Protein AF-A0A6C0DP96-F1 (afdb_monomer)

Mean predicted aligned error: 7.32 Å

Sequence (81 aa):
MVSANIVKAVPVRFIKNSILPVCNTCVFFEPMVPKSMKAPRCNKFGEKNIITGKITYEVAEYCRQNQNLCGTVGNYYVQNT

Organism: NCBI:txid1070528

Structure (mmCIF, N/CA/C/O backbone):
data_AF-A0A6C0DP96-F1
#
_entry.id   AF-A0A6C0DP96-F1
#
loop_
_atom_site.group_PDB
_atom_site.id
_atom_site.type_symbol
_atom_site.label_atom_id
_atom_site.label_alt_id
_atom_site.label_comp_id
_atom_site.label_asym_id
_atom_site.label_entity_id
_atom_site.label_seq_id
_atom_site.pdbx_PDB_ins_code
_atom_site.Cartn_x
_atom_site.Cartn_y
_atom_site.Cartn_z
_atom_site.occupancy
_atom_site.B_iso_or_equiv
_atom_site.auth_seq_id
_atom_site.auth_comp_id
_atom_site.auth_asym_id
_atom_site.auth_atom_id
_atom_site.pdbx_PDB_model_num
ATOM 1 N N . MET A 1 1 ? 36.417 -4.611 -53.371 1.00 47.41 1 MET A N 1
ATOM 2 C CA . MET A 1 1 ? 36.398 -3.928 -52.059 1.00 47.41 1 MET A CA 1
ATOM 3 C C . MET A 1 1 ? 35.013 -4.151 -51.472 1.00 47.41 1 MET A C 1
ATOM 5 O O . MET A 1 1 ? 34.051 -3.709 -52.082 1.00 47.41 1 MET A O 1
ATOM 9 N N . VAL A 1 2 ? 34.886 -4.947 -50.408 1.00 53.28 2 VAL A N 1
ATOM 10 C CA . VAL A 1 2 ? 33.581 -5.305 -49.823 1.00 53.28 2 VAL A CA 1
ATOM 11 C C . VAL A 1 2 ? 33.285 -4.318 -48.699 1.00 53.28 2 VAL A C 1
ATOM 13 O O . VAL A 1 2 ? 33.986 -4.308 -47.690 1.00 53.28 2 VAL A O 1
ATOM 16 N N . SER A 1 3 ? 32.288 -3.455 -48.895 1.00 56.66 3 SER A N 1
ATOM 17 C CA . SER A 1 3 ? 31.832 -2.513 -47.873 1.00 56.66 3 SER A CA 1
ATOM 18 C C . SER A 1 3 ? 31.155 -3.274 -46.735 1.00 56.66 3 SER A C 1
ATOM 20 O O . SER A 1 3 ? 30.141 -3.940 -46.940 1.00 56.66 3 SER A O 1
ATOM 22 N N . ALA A 1 4 ? 31.718 -3.178 -45.532 1.00 63.09 4 ALA A N 1
ATOM 23 C CA . ALA A 1 4 ? 31.110 -3.718 -44.325 1.00 63.09 4 ALA A CA 1
ATOM 24 C C . ALA A 1 4 ? 29.862 -2.895 -43.964 1.00 63.09 4 ALA A C 1
ATOM 26 O O . ALA A 1 4 ? 29.955 -1.704 -43.663 1.00 63.09 4 ALA A O 1
ATOM 27 N N . ASN A 1 5 ? 28.690 -3.532 -43.984 1.00 66.31 5 ASN A N 1
ATOM 28 C CA . ASN A 1 5 ? 27.463 -2.954 -43.440 1.00 66.31 5 ASN A CA 1
ATOM 29 C C . ASN A 1 5 ? 27.560 -2.931 -41.909 1.00 66.31 5 ASN A C 1
ATOM 31 O O . ASN A 1 5 ? 27.412 -3.959 -41.249 1.00 66.31 5 ASN A O 1
ATOM 35 N N . ILE A 1 6 ? 27.816 -1.754 -41.339 1.00 69.31 6 ILE A N 1
ATOM 36 C CA . ILE A 1 6 ? 27.817 -1.546 -39.889 1.00 69.31 6 ILE A CA 1
ATOM 37 C C . ILE A 1 6 ? 26.361 -1.402 -39.434 1.00 69.31 6 ILE A C 1
ATOM 39 O O . ILE A 1 6 ? 25.776 -0.321 -39.507 1.00 69.31 6 ILE A O 1
ATOM 43 N N . VAL A 1 7 ? 25.766 -2.494 -38.952 1.00 72.62 7 VAL A N 1
ATOM 44 C CA . VAL A 1 7 ? 24.473 -2.442 -38.260 1.00 72.62 7 VAL A CA 1
ATOM 45 C C . VAL A 1 7 ? 24.714 -1.843 -36.874 1.00 72.62 7 VAL A C 1
ATOM 47 O O . VAL A 1 7 ? 25.272 -2.490 -35.990 1.00 72.62 7 VAL A O 1
ATOM 50 N N . LYS A 1 8 ? 24.331 -0.578 -36.679 1.00 72.62 8 LYS A N 1
ATOM 51 C CA . LYS A 1 8 ? 24.361 0.057 -35.355 1.00 72.62 8 LYS A CA 1
ATOM 52 C C . LYS A 1 8 ? 23.314 -0.610 -34.461 1.00 72.62 8 LYS A C 1
ATOM 54 O O . LYS A 1 8 ? 22.125 -0.559 -34.764 1.00 72.62 8 LYS A O 1
ATOM 59 N N . ALA A 1 9 ? 23.751 -1.209 -33.356 1.00 78.00 9 ALA A N 1
ATOM 60 C CA . ALA A 1 9 ? 22.849 -1.740 -32.343 1.00 78.00 9 ALA A CA 1
ATOM 61 C C . ALA A 1 9 ? 22.031 -0.594 -31.723 1.00 78.00 9 ALA A C 1
ATOM 63 O O . ALA A 1 9 ? 22.592 0.364 -31.188 1.00 78.00 9 ALA A O 1
ATOM 64 N N . VAL A 1 10 ? 20.703 -0.680 -31.811 1.00 79.06 10 VAL A N 1
ATOM 65 C CA . VAL A 1 10 ? 19.804 0.249 -31.120 1.00 79.06 10 VAL A CA 1
ATOM 66 C C . VAL A 1 10 ? 19.751 -0.161 -29.647 1.00 79.06 10 VAL A C 1
ATOM 68 O O . VAL A 1 10 ? 19.465 -1.326 -29.364 1.00 79.06 10 VAL A O 1
ATOM 71 N N . PRO A 1 11 ? 20.014 0.750 -28.694 1.00 80.12 11 PRO A N 1
ATOM 72 C CA . PRO A 1 11 ? 19.913 0.415 -27.283 1.00 80.12 11 PRO A CA 1
ATOM 73 C C . PRO A 1 11 ? 18.460 0.072 -26.938 1.00 80.12 11 PRO A C 1
ATOM 75 O O . PRO A 1 11 ? 17.552 0.889 -27.117 1.00 80.12 11 PRO A O 1
ATOM 78 N N . VAL A 1 12 ? 18.243 -1.146 -26.438 1.00 83.81 12 VAL A N 1
ATOM 79 C CA . VAL A 1 12 ? 16.933 -1.603 -25.964 1.00 83.81 12 VAL A CA 1
ATOM 80 C C . VAL A 1 12 ? 16.546 -0.772 -24.743 1.00 83.81 12 VAL A C 1
ATOM 82 O O . VAL A 1 12 ? 17.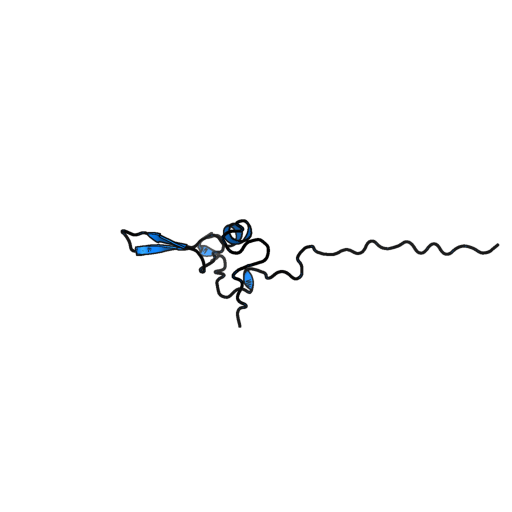249 -0.765 -23.732 1.00 83.81 12 VAL A O 1
ATOM 85 N N . ARG A 1 13 ? 15.419 -0.060 -24.831 1.00 87.50 13 ARG A N 1
ATOM 86 C CA . ARG A 1 13 ? 14.828 0.645 -23.688 1.00 87.50 13 ARG A CA 1
ATOM 87 C C . ARG A 1 13 ? 13.917 -0.321 -22.944 1.00 87.50 13 ARG A C 1
ATOM 89 O O . ARG A 1 13 ? 13.004 -0.877 -23.546 1.00 87.50 13 ARG A O 1
ATOM 96 N N . PHE A 1 14 ? 14.131 -0.487 -21.645 1.00 89.19 14 PHE A N 1
ATOM 97 C CA . PHE A 1 14 ? 13.223 -1.236 -20.781 1.00 89.19 14 PHE A CA 1
ATOM 98 C C . PHE A 1 14 ? 12.864 -0.409 -19.549 1.00 89.19 14 PHE A C 1
ATOM 100 O O . PHE A 1 14 ? 13.672 0.368 -19.039 1.00 89.19 14 PHE A O 1
ATOM 107 N N . ILE A 1 15 ? 11.631 -0.572 -19.077 1.00 91.81 15 ILE A N 1
ATOM 108 C CA . ILE A 1 15 ? 11.157 0.054 -17.845 1.00 91.81 15 ILE A CA 1
ATOM 109 C C . ILE A 1 15 ? 11.449 -0.919 -16.709 1.00 91.81 15 ILE A C 1
ATOM 111 O O . ILE A 1 15 ? 10.929 -2.036 -16.686 1.00 91.81 15 ILE A O 1
ATOM 115 N N . LYS A 1 16 ? 12.289 -0.507 -15.757 1.00 90.19 16 LYS A N 1
ATOM 116 C CA . LYS A 1 16 ? 12.519 -1.292 -14.541 1.00 90.19 16 LYS A CA 1
ATOM 117 C C . LYS A 1 16 ? 11.185 -1.489 -13.813 1.00 90.19 16 LYS A C 1
ATOM 119 O O . LYS A 1 16 ? 10.420 -0.539 -13.679 1.00 90.19 16 LYS A O 1
ATOM 124 N N . ASN A 1 17 ? 10.946 -2.701 -13.309 1.00 92.06 17 ASN A N 1
ATOM 125 C CA . ASN A 1 17 ? 9.754 -3.072 -12.538 1.00 92.06 17 ASN A CA 1
ATOM 126 C C . ASN A 1 17 ? 8.423 -3.038 -13.313 1.00 92.06 17 ASN A C 1
ATOM 128 O O . ASN A 1 17 ? 7.373 -3.039 -12.681 1.00 92.06 17 ASN A O 1
ATOM 132 N N . SER A 1 18 ? 8.436 -3.055 -14.651 1.00 92.81 18 SER A N 1
ATOM 133 C CA . SER A 1 18 ? 7.204 -3.062 -15.462 1.00 92.81 18 SER A CA 1
ATOM 134 C C . SER A 1 18 ? 6.259 -4.235 -15.170 1.00 92.81 18 SER A C 1
ATOM 136 O O . SER A 1 18 ? 5.070 -4.142 -15.454 1.00 92.81 18 SER A O 1
ATOM 138 N N . ILE A 1 19 ? 6.786 -5.323 -14.604 1.00 93.06 19 ILE A N 1
ATOM 139 C CA . ILE A 1 19 ? 6.029 -6.521 -14.222 1.00 93.06 19 ILE A CA 1
ATOM 140 C C . ILE A 1 19 ? 5.511 -6.488 -12.776 1.00 93.06 19 ILE A C 1
ATOM 142 O O . ILE A 1 19 ? 4.790 -7.396 -12.373 1.00 93.06 19 ILE A O 1
ATOM 146 N N . LEU A 1 20 ? 5.918 -5.502 -11.967 1.00 94.94 20 LEU A N 1
ATOM 147 C CA . LEU A 1 20 ? 5.490 -5.419 -10.571 1.00 94.94 20 LEU A CA 1
ATOM 148 C C . LEU A 1 20 ? 4.072 -4.841 -10.472 1.00 94.94 20 LEU A C 1
ATOM 150 O O . LEU A 1 20 ? 3.693 -3.988 -11.277 1.00 94.94 20 LEU A O 1
ATOM 154 N N . PRO A 1 21 ? 3.291 -5.258 -9.462 1.00 95.25 21 PRO A N 1
ATOM 155 C CA . PRO A 1 21 ? 1.926 -4.785 -9.299 1.00 95.25 21 PRO A CA 1
ATOM 156 C C . PRO A 1 21 ? 1.874 -3.282 -9.025 1.00 95.25 21 PRO A C 1
ATOM 158 O O . PRO A 1 21 ? 2.716 -2.751 -8.293 1.00 95.25 21 PRO A O 1
ATOM 161 N N . VAL A 1 22 ? 0.826 -2.615 -9.508 1.00 94.88 22 VAL A N 1
ATOM 162 C CA . VAL A 1 22 ? 0.566 -1.185 -9.282 1.00 94.88 22 VAL A CA 1
ATOM 163 C C . VAL A 1 22 ? -0.509 -1.022 -8.205 1.00 94.88 22 VAL A C 1
ATOM 165 O O . VAL A 1 22 ? -1.416 -1.838 -8.083 1.00 94.88 22 VAL A O 1
ATOM 168 N N . CYS A 1 23 ? -0.415 0.014 -7.365 1.00 95.81 23 CYS A N 1
ATOM 169 C CA . CYS A 1 23 ? -1.406 0.219 -6.303 1.00 95.81 23 CYS A CA 1
ATOM 170 C C . CYS A 1 23 ? -2.821 0.450 -6.851 1.00 95.81 23 CYS A C 1
ATOM 172 O O . CYS A 1 23 ? -3.760 -0.076 -6.277 1.00 95.81 23 CYS A O 1
ATOM 174 N N . ASN A 1 24 ? -2.987 1.167 -7.965 1.00 94.25 24 ASN A N 1
ATOM 175 C CA . ASN A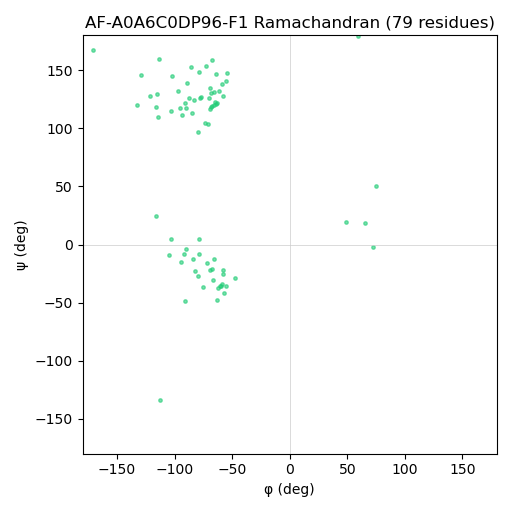 1 24 ? -4.311 1.504 -8.505 1.00 94.25 24 ASN A CA 1
ATOM 176 C C . ASN A 1 24 ? -5.138 0.301 -8.996 1.00 94.25 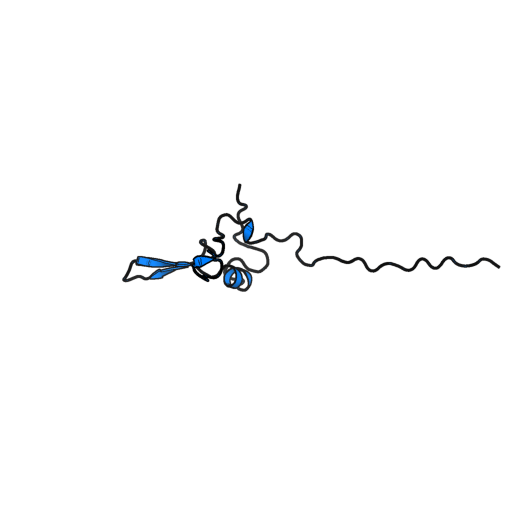24 ASN A C 1
ATOM 178 O O . ASN A 1 24 ? -6.333 0.455 -9.221 1.00 94.25 24 ASN A O 1
ATOM 182 N N . THR A 1 25 ? -4.526 -0.876 -9.135 1.00 96.00 25 THR A N 1
ATOM 183 C CA . THR A 1 25 ? -5.201 -2.141 -9.456 1.00 96.00 25 THR A CA 1
ATOM 184 C C . THR A 1 25 ? -5.369 -3.052 -8.238 1.00 96.00 25 THR A C 1
ATOM 186 O O . THR A 1 25 ? -5.832 -4.180 -8.376 1.00 96.00 25 THR A O 1
ATOM 189 N N . CYS A 1 26 ? -4.991 -2.594 -7.042 1.00 97.69 26 CYS A N 1
ATOM 190 C CA . CYS A 1 26 ? -5.098 -3.348 -5.797 1.00 97.69 26 CYS A CA 1
ATOM 191 C C . CYS A 1 26 ? -6.456 -3.112 -5.118 1.00 97.69 26 CYS A C 1
ATOM 193 O O . CYS A 1 26 ? -6.880 -1.966 -4.993 1.00 97.69 26 CYS A O 1
ATOM 195 N N . VAL A 1 27 ? -7.084 -4.159 -4.570 1.00 97.56 27 VAL A N 1
ATOM 196 C CA . VAL A 1 27 ? -8.354 -4.062 -3.807 1.00 97.56 27 VAL A CA 1
ATOM 197 C C . VAL A 1 27 ? -8.273 -3.138 -2.589 1.00 97.56 27 VAL A C 1
ATOM 199 O O . VAL A 1 27 ? -9.282 -2.612 -2.136 1.00 97.56 27 VAL A O 1
ATOM 202 N N . PHE A 1 28 ? -7.075 -2.952 -2.028 1.00 97.06 28 PHE A N 1
ATOM 203 C CA . PHE A 1 28 ? -6.867 -2.136 -0.829 1.00 97.06 28 PHE A CA 1
ATOM 204 C C . PHE A 1 28 ? -6.575 -0.668 -1.142 1.00 97.06 28 PHE A C 1
ATOM 206 O O . PHE A 1 28 ? -6.373 0.118 -0.218 1.00 97.06 28 PHE A O 1
ATOM 213 N N . PHE A 1 29 ? -6.468 -0.295 -2.415 1.00 96.81 29 PHE A N 1
ATOM 214 C CA . PHE A 1 29 ? -6.111 1.063 -2.788 1.00 96.81 29 PHE A CA 1
ATOM 215 C C . PHE A 1 29 ? -7.327 1.976 -2.779 1.00 96.81 29 PHE A C 1
ATOM 217 O O . PHE A 1 29 ? -8.306 1.747 -3.484 1.00 96.81 29 PHE A O 1
ATOM 224 N N . GLU A 1 30 ? -7.221 3.056 -2.015 1.00 94.62 30 GLU A N 1
ATOM 225 C CA . GLU A 1 30 ? -8.194 4.134 -2.026 1.00 94.62 30 GLU A CA 1
ATOM 226 C C . GLU A 1 30 ? -7.610 5.316 -2.816 1.00 94.62 30 GLU A C 1
ATOM 228 O O . GLU A 1 30 ? -6.594 5.895 -2.403 1.00 94.62 30 GLU A O 1
ATOM 233 N N . PRO A 1 31 ? -8.203 5.677 -3.971 1.00 92.00 31 PRO A N 1
ATOM 234 C CA . PRO A 1 31 ? -7.700 6.767 -4.792 1.00 92.00 31 PRO A CA 1
ATOM 235 C C . PRO A 1 31 ? -7.867 8.118 -4.090 1.00 92.00 31 PRO A C 1
ATOM 237 O O . PRO A 1 31 ? -8.715 8.301 -3.217 1.00 92.00 31 PRO A O 1
ATOM 240 N N . MET A 1 32 ? -7.080 9.106 -4.519 1.00 87.94 32 MET A N 1
ATOM 241 C CA . MET A 1 32 ? -7.272 10.487 -4.078 1.00 87.94 32 MET A CA 1
ATOM 242 C C . MET A 1 32 ? -8.684 10.960 -4.435 1.00 87.94 32 MET A C 1
ATOM 244 O O . MET A 1 32 ? -9.080 10.931 -5.599 1.00 87.94 32 MET A O 1
ATOM 248 N N . VAL A 1 33 ? -9.411 11.481 -3.445 1.00 82.06 33 VAL A N 1
ATOM 249 C CA . VAL A 1 33 ? -10.689 12.160 -3.677 1.00 82.06 33 VAL A CA 1
ATOM 250 C C . VAL A 1 33 ? -10.392 13.623 -4.041 1.00 82.06 33 VAL A C 1
ATOM 252 O O . VAL A 1 33 ? -9.932 14.363 -3.161 1.00 82.06 33 VAL A O 1
ATOM 255 N N . PRO A 1 34 ? -10.672 14.081 -5.282 1.00 76.00 34 PRO A N 1
ATOM 256 C CA . PRO A 1 34 ? -10.205 15.376 -5.798 1.00 76.00 34 PRO A CA 1
ATOM 257 C C . PRO A 1 34 ? -10.595 16.578 -4.933 1.00 76.00 34 PRO A C 1
ATOM 259 O O . PRO A 1 34 ? -9.813 17.503 -4.752 1.00 76.00 34 PRO A O 1
ATOM 262 N N . LYS A 1 35 ? -11.790 16.541 -4.334 1.00 76.69 35 LYS A N 1
ATOM 263 C CA . LYS A 1 35 ? -12.312 17.623 -3.484 1.00 76.69 35 LYS A CA 1
ATOM 264 C C . LYS A 1 35 ? -11.626 17.738 -2.121 1.00 76.69 35 LYS A C 1
ATOM 2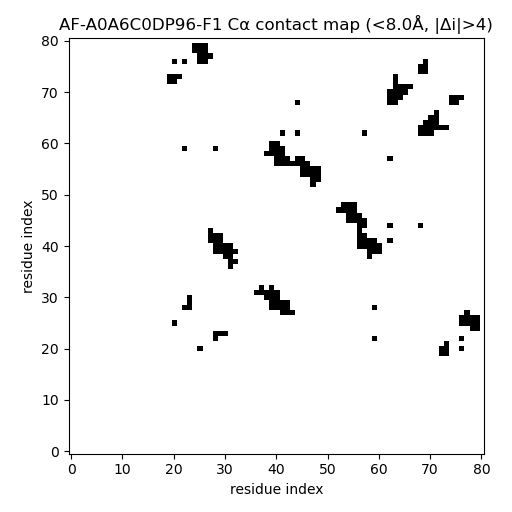66 O O . LYS A 1 35 ? -11.800 18.738 -1.441 1.00 76.69 35 LYS A O 1
ATOM 271 N N . SER A 1 36 ? -10.898 16.707 -1.696 1.00 77.69 36 SER A N 1
ATOM 272 C CA . SER A 1 36 ? -10.367 16.610 -0.332 1.00 77.69 36 SER A CA 1
ATOM 273 C C . SER A 1 36 ? -8.867 16.878 -0.222 1.00 77.69 36 SER A C 1
ATOM 275 O O . SER A 1 36 ? -8.361 16.933 0.895 1.00 77.69 36 SER A O 1
ATOM 277 N N . MET A 1 37 ? -8.154 16.978 -1.355 1.00 78.81 37 MET A N 1
ATOM 278 C CA . MET A 1 37 ? -6.681 17.010 -1.419 1.00 78.81 37 MET A CA 1
ATOM 279 C C . MET A 1 37 ? -5.986 15.899 -0.605 1.00 78.81 37 MET A C 1
ATOM 281 O O . MET A 1 37 ? -4.809 16.000 -0.268 1.00 78.81 37 MET A O 1
ATOM 285 N N . LYS A 1 38 ? -6.697 14.816 -0.269 1.00 84.56 38 LYS A N 1
ATOM 286 C CA . LYS A 1 38 ? -6.128 13.701 0.486 1.00 84.56 38 LYS A CA 1
ATOM 287 C C . LYS A 1 38 ? -5.297 12.831 -0.443 1.00 84.56 38 LYS A C 1
ATOM 289 O O . LYS A 1 38 ? -5.811 12.335 -1.442 1.00 84.56 38 LYS A O 1
ATOM 294 N N . ALA A 1 39 ? -4.040 12.601 -0.072 1.00 91.06 39 ALA A N 1
ATOM 295 C CA . ALA A 1 39 ? -3.187 11.635 -0.753 1.00 91.06 39 ALA A CA 1
ATOM 296 C C . ALA A 1 39 ? -3.860 10.245 -0.810 1.00 91.06 39 ALA A C 1
ATOM 298 O O . ALA A 1 39 ? -4.570 9.890 0.141 1.00 91.06 39 ALA A O 1
ATOM 299 N N . PRO A 1 40 ? -3.625 9.454 -1.875 1.00 94.31 40 PRO A N 1
ATOM 300 C CA . PRO A 1 40 ? -4.135 8.090 -1.973 1.00 94.31 40 PRO A CA 1
ATOM 301 C C . PRO A 1 40 ? -3.717 7.232 -0.774 1.00 94.31 40 PRO A C 1
ATOM 303 O O . PRO A 1 40 ? -2.580 7.318 -0.295 1.00 94.31 40 PRO A O 1
ATOM 306 N N . ARG A 1 41 ? -4.627 6.388 -0.294 1.00 95.81 41 ARG A N 1
ATOM 307 C CA . ARG A 1 41 ? -4.437 5.568 0.911 1.00 95.81 41 ARG A CA 1
ATOM 308 C C . ARG A 1 41 ? -4.388 4.082 0.571 1.00 95.81 41 ARG A C 1
ATOM 310 O O . ARG A 1 41 ? -4.815 3.648 -0.498 1.00 95.81 41 ARG A O 1
ATOM 317 N N . CYS A 1 42 ? -3.821 3.307 1.487 1.00 96.94 42 CYS A N 1
ATOM 318 C CA . CYS A 1 42 ? -3.858 1.854 1.465 1.00 96.94 42 CYS A CA 1
ATOM 319 C C . CYS A 1 42 ? -4.656 1.361 2.673 1.00 96.94 42 CYS A C 1
ATOM 321 O O . CYS A 1 42 ? -4.174 1.407 3.801 1.00 96.94 42 CYS A O 1
ATOM 323 N N . ASN A 1 43 ? -5.848 0.821 2.436 1.00 96.06 43 ASN A N 1
ATOM 324 C CA . ASN A 1 43 ? -6.766 0.391 3.493 1.00 96.06 43 ASN A CA 1
ATOM 325 C C . ASN A 1 43 ? -6.392 -0.971 4.107 1.00 96.06 43 ASN A C 1
ATOM 327 O O . ASN A 1 43 ? -7.107 -1.495 4.957 1.00 96.06 43 ASN A O 1
ATOM 331 N N . LYS A 1 44 ? -5.251 -1.548 3.701 1.00 96.94 44 LYS A N 1
ATOM 332 C CA . LYS A 1 44 ? -4.649 -2.735 4.328 1.00 96.94 44 LYS A CA 1
ATOM 333 C C . LYS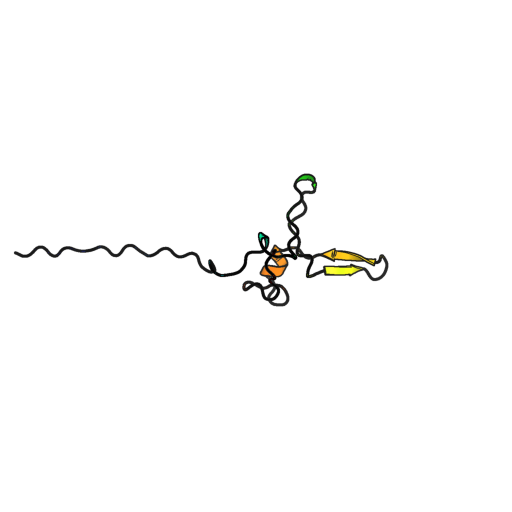 A 1 44 ? -3.974 -2.396 5.659 1.00 96.94 44 LYS A C 1
ATOM 335 O O . LYS A 1 44 ? -3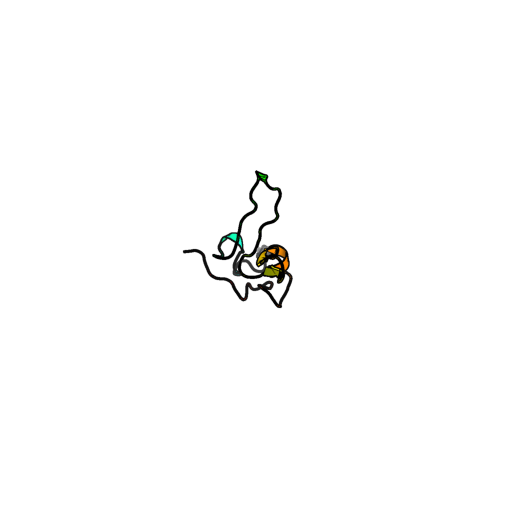.992 -3.223 6.568 1.00 96.94 44 LYS A O 1
ATOM 340 N N . PHE A 1 45 ? -3.347 -1.222 5.744 1.00 96.88 45 PHE A N 1
ATOM 341 C CA . PHE A 1 45 ? -2.508 -0.822 6.871 1.00 96.88 45 PHE A CA 1
ATOM 342 C C . PHE A 1 45 ? -3.058 0.443 7.493 1.00 96.88 45 PHE A C 1
ATOM 344 O O . PHE A 1 45 ? -3.295 1.436 6.807 1.00 96.88 45 PHE A O 1
ATOM 351 N N . GLY A 1 46 ? -3.253 0.409 8.799 1.00 95.19 46 GLY A N 1
ATOM 352 C CA . GLY A 1 46 ? -3.710 1.559 9.543 1.00 95.19 46 GLY A CA 1
ATOM 353 C C . GLY A 1 46 ? -3.638 1.312 11.032 1.00 95.19 46 GLY A C 1
ATOM 354 O O . GLY A 1 46 ? -3.473 0.182 11.491 1.00 95.19 46 GLY A O 1
ATOM 355 N N . GLU A 1 47 ? -3.795 2.394 11.772 1.00 97.19 47 GLU A N 1
ATOM 356 C CA . GLU A 1 47 ? -3.771 2.388 13.221 1.00 97.19 47 GLU A CA 1
ATOM 357 C C . GLU A 1 47 ? -5.139 2.803 13.755 1.00 97.19 47 GLU A C 1
ATOM 359 O O . GLU A 1 47 ? -5.723 3.810 13.335 1.00 97.19 47 GLU A O 1
ATOM 364 N N . LYS A 1 48 ? -5.671 2.002 14.681 1.00 97.56 48 LYS A N 1
ATOM 365 C CA . LYS A 1 48 ? -6.889 2.333 15.415 1.00 97.56 48 LYS A CA 1
ATOM 366 C C . LYS A 1 48 ? -6.506 3.079 16.684 1.00 97.56 48 LYS A C 1
ATOM 368 O O . LYS A 1 48 ? -5.827 2.539 17.549 1.00 97.56 48 LYS A O 1
ATOM 373 N N . ASN A 1 49 ? -7.023 4.288 16.838 1.00 97.75 49 ASN A N 1
ATOM 374 C CA . ASN A 1 49 ? -6.914 5.023 18.084 1.00 97.75 49 ASN A CA 1
ATOM 375 C C . ASN A 1 49 ? -7.696 4.295 19.194 1.00 97.75 49 ASN A C 1
ATOM 377 O O . ASN A 1 49 ? -8.903 4.076 19.066 1.00 97.75 49 ASN A O 1
ATOM 381 N N . ILE A 1 50 ? -7.018 3.945 20.289 1.00 97.31 50 ILE A N 1
ATOM 382 C CA . ILE A 1 50 ? -7.586 3.113 21.365 1.00 97.31 50 ILE A CA 1
ATOM 383 C C . ILE A 1 50 ? -8.682 3.808 22.188 1.00 97.31 50 ILE A C 1
ATOM 385 O O . ILE A 1 50 ? -9.502 3.126 22.791 1.00 97.31 50 ILE A O 1
ATOM 389 N N . ILE A 1 51 ? -8.720 5.146 22.196 1.00 98.00 51 ILE A N 1
ATOM 390 C CA . ILE A 1 51 ? -9.689 5.935 22.975 1.00 98.00 51 ILE A CA 1
ATOM 391 C C . ILE A 1 51 ? -10.943 6.214 22.141 1.00 98.00 51 ILE A C 1
ATOM 393 O O . ILE A 1 51 ? -12.065 6.015 22.591 1.00 98.00 51 ILE A O 1
ATOM 397 N N . THR A 1 52 ? -10.755 6.682 20.906 1.00 98.12 52 THR A N 1
ATOM 398 C CA . THR A 1 52 ? -11.843 7.157 20.030 1.00 98.12 52 THR A CA 1
ATOM 399 C C . THR A 1 52 ? -12.371 6.087 19.080 1.00 98.12 52 THR A C 1
ATOM 401 O O . THR A 1 52 ? -13.402 6.274 18.443 1.00 98.12 52 THR A O 1
ATOM 404 N N . GLY A 1 53 ? -11.634 4.988 18.907 1.00 97.19 53 GLY A N 1
ATOM 405 C CA . GLY A 1 53 ? -11.940 3.944 17.936 1.00 97.19 53 GLY A CA 1
ATOM 406 C C . GLY A 1 53 ? -11.690 4.327 16.473 1.00 97.19 53 GLY A C 1
ATOM 407 O O . GLY A 1 53 ? -11.868 3.477 15.600 1.00 97.19 53 GLY A O 1
ATOM 408 N N . LYS A 1 54 ? -11.258 5.563 16.188 1.00 97.88 54 LYS A N 1
ATOM 409 C CA . LYS A 1 54 ? -10.988 6.045 14.828 1.00 97.88 54 LYS A CA 1
ATOM 410 C C . LYS A 1 54 ? -9.807 5.301 14.205 1.00 97.88 54 LYS A C 1
ATOM 412 O O . LYS A 1 54 ? -8.740 5.236 14.808 1.00 97.88 54 LYS A O 1
ATOM 417 N N . ILE A 1 55 ? -9.983 4.811 12.978 1.00 96.00 55 ILE A N 1
ATOM 418 C CA . ILE A 1 55 ? -8.919 4.181 12.185 1.00 96.00 55 ILE A CA 1
ATOM 419 C C . ILE A 1 55 ? -8.325 5.214 11.228 1.00 96.00 55 ILE A C 1
ATOM 421 O O . ILE A 1 55 ? -9.061 5.920 10.535 1.00 96.00 55 ILE A O 1
ATOM 425 N N . THR A 1 56 ? -6.998 5.300 11.193 1.00 95.12 56 THR A N 1
ATOM 426 C CA . THR A 1 56 ? -6.259 6.099 10.211 1.00 95.12 56 THR A CA 1
ATOM 427 C C . THR A 1 56 ? -5.423 5.166 9.353 1.00 95.12 56 THR A C 1
ATOM 429 O O . THR A 1 56 ? -4.560 4.467 9.871 1.00 95.12 56 THR A O 1
ATOM 432 N N . TYR A 1 57 ? -5.697 5.144 8.051 1.00 96.38 57 TYR A N 1
ATOM 433 C CA . TYR A 1 57 ? -4.966 4.313 7.098 1.00 96.38 57 TYR A CA 1
ATOM 434 C C . TYR A 1 57 ? -3.698 4.991 6.595 1.00 96.38 57 TYR A C 1
ATOM 436 O O . TYR A 1 57 ? -3.623 6.220 6.503 1.00 96.38 57 TYR A O 1
ATOM 444 N N . GLU A 1 58 ? -2.721 4.182 6.213 1.00 96.88 58 GLU A N 1
ATOM 445 C CA . GLU A 1 58 ? -1.439 4.639 5.700 1.00 96.88 58 GLU A CA 1
ATOM 446 C C . GLU A 1 58 ? -1.540 5.207 4.283 1.00 96.88 58 GLU A C 1
ATOM 448 O O . GLU A 1 58 ? -2.418 4.856 3.487 1.00 96.88 58 GLU A O 1
ATOM 453 N N . VAL A 1 59 ? -0.613 6.103 3.945 1.00 96.38 59 VAL A N 1
ATOM 454 C CA . VAL A 1 59 ? -0.476 6.606 2.572 1.00 96.38 59 VAL A CA 1
ATOM 455 C C . VAL A 1 59 ? 0.044 5.477 1.681 1.00 96.38 59 VAL A C 1
ATOM 457 O O . VAL A 1 59 ? 0.987 4.768 2.038 1.00 96.38 59 VAL A O 1
ATOM 460 N N . ALA A 1 60 ? -0.562 5.300 0.504 1.00 96.69 60 ALA A N 1
ATOM 461 C CA . ALA A 1 60 ? -0.223 4.192 -0.392 1.00 96.69 60 ALA A CA 1
ATOM 462 C C . ALA A 1 60 ? 1.247 4.229 -0.848 1.00 96.69 60 ALA A C 1
ATOM 464 O O . ALA A 1 60 ? 1.888 3.185 -0.971 1.00 96.69 60 ALA A O 1
ATOM 465 N N . GLU A 1 61 ? 1.789 5.429 -1.062 1.00 96.06 61 GLU A N 1
ATOM 466 C CA . GLU A 1 61 ? 3.201 5.636 -1.386 1.00 96.06 61 GLU A CA 1
ATOM 467 C C . GLU A 1 61 ? 4.121 5.182 -0.245 1.00 96.06 61 GLU A C 1
ATOM 469 O O . GLU A 1 61 ? 5.043 4.398 -0.477 1.00 96.06 61 GLU A O 1
ATOM 474 N N . TYR A 1 62 ? 3.822 5.588 0.992 1.00 96.81 62 TYR A N 1
ATOM 475 C CA . TYR A 1 62 ? 4.581 5.169 2.172 1.00 96.81 62 TYR A CA 1
ATOM 476 C C . TYR A 1 62 ? 4.603 3.640 2.311 1.00 96.81 62 TYR A C 1
ATOM 478 O O . TYR A 1 62 ? 5.659 3.041 2.522 1.00 96.81 62 TYR A O 1
ATOM 486 N N . CYS A 1 63 ? 3.465 2.983 2.067 1.00 97.50 63 CYS A N 1
ATOM 487 C CA . CYS A 1 63 ? 3.379 1.523 2.080 1.00 97.50 63 CYS A CA 1
ATOM 488 C C . CYS A 1 63 ? 4.326 0.857 1.069 1.00 97.50 63 CYS A C 1
ATOM 490 O O . CYS A 1 63 ? 4.825 -0.231 1.340 1.00 97.50 63 CYS A O 1
ATOM 492 N N . ARG A 1 64 ? 4.574 1.476 -0.095 1.00 96.31 64 ARG A N 1
ATOM 493 C CA . ARG A 1 64 ? 5.493 0.957 -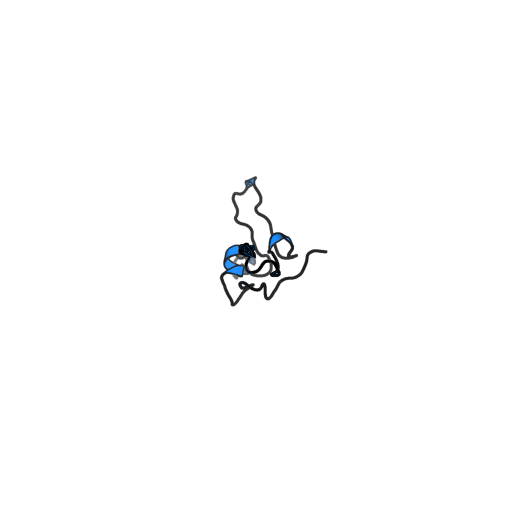1.126 1.00 96.31 64 ARG A CA 1
ATOM 494 C C . ARG A 1 64 ? 6.963 1.227 -0.825 1.00 96.31 64 ARG A C 1
ATOM 496 O O . ARG A 1 64 ? 7.816 0.464 -1.271 1.00 96.31 64 ARG A O 1
ATOM 503 N N . GLN A 1 65 ? 7.258 2.284 -0.078 1.00 96.31 65 GLN A N 1
ATOM 504 C CA . GLN A 1 65 ? 8.621 2.622 0.337 1.00 96.31 65 GLN A CA 1
ATOM 505 C C . GLN A 1 65 ? 9.066 1.825 1.575 1.00 96.31 65 GLN A C 1
ATOM 507 O O . GLN A 1 65 ? 10.260 1.613 1.773 1.00 96.31 65 GLN A O 1
ATOM 512 N N . ASN A 1 66 ? 8.120 1.332 2.380 1.00 97.38 66 ASN A N 1
ATOM 513 C CA . ASN A 1 66 ? 8.393 0.551 3.582 1.00 97.38 66 ASN A CA 1
ATOM 514 C C . ASN A 1 66 ? 8.341 -0.965 3.310 1.00 97.38 66 ASN A C 1
ATOM 516 O O . ASN A 1 66 ? 7.290 -1.513 2.975 1.00 97.38 66 ASN A O 1
ATOM 520 N N . GLN A 1 67 ? 9.469 -1.657 3.507 1.00 96.56 67 GLN A N 1
ATOM 521 C CA . GLN A 1 67 ? 9.583 -3.110 3.295 1.00 96.56 67 GLN A CA 1
ATOM 522 C C . GLN A 1 67 ? 8.771 -3.947 4.294 1.00 96.56 67 GLN A C 1
ATOM 524 O O . GLN A 1 67 ? 8.409 -5.077 3.980 1.00 96.56 67 GLN A O 1
ATOM 529 N N . ASN A 1 68 ? 8.427 -3.384 5.455 1.00 96.56 68 ASN A N 1
ATOM 530 C CA . ASN A 1 68 ? 7.561 -4.035 6.440 1.00 96.56 68 ASN A CA 1
ATOM 531 C C . ASN A 1 68 ? 6.067 -3.941 6.068 1.00 96.56 68 ASN A C 1
ATOM 533 O O . ASN A 1 68 ? 5.233 -4.562 6.722 1.00 96.56 68 ASN A O 1
ATOM 537 N N . LEU A 1 69 ? 5.720 -3.163 5.035 1.00 97.06 69 LEU A N 1
ATOM 538 C CA . LEU A 1 69 ? 4.361 -3.001 4.511 1.00 97.06 69 LEU A CA 1
ATOM 539 C C . LEU A 1 69 ? 4.276 -3.616 3.101 1.00 97.06 69 LEU A C 1
ATOM 541 O O . LEU A 1 69 ? 4.752 -4.727 2.872 1.00 97.06 69 LEU A O 1
ATOM 545 N N . CYS A 1 70 ? 3.677 -2.926 2.122 1.00 97.38 70 CYS A N 1
ATOM 546 C CA . CYS A 1 70 ? 3.642 -3.416 0.740 1.00 97.38 70 CYS A CA 1
ATOM 547 C C . CYS A 1 70 ? 5.045 -3.611 0.150 1.00 97.38 70 CYS A C 1
ATOM 549 O O . CYS A 1 70 ? 5.223 -4.522 -0.655 1.00 97.38 70 CYS A O 1
ATOM 551 N N . GLY A 1 71 ? 6.015 -2.760 0.491 1.00 97.31 71 GLY A N 1
ATOM 552 C CA . GLY A 1 71 ? 7.333 -2.758 -0.136 1.00 97.31 71 GLY A CA 1
ATOM 553 C C . GLY A 1 71 ? 7.281 -2.527 -1.652 1.00 97.31 71 GLY A C 1
ATOM 554 O O . GLY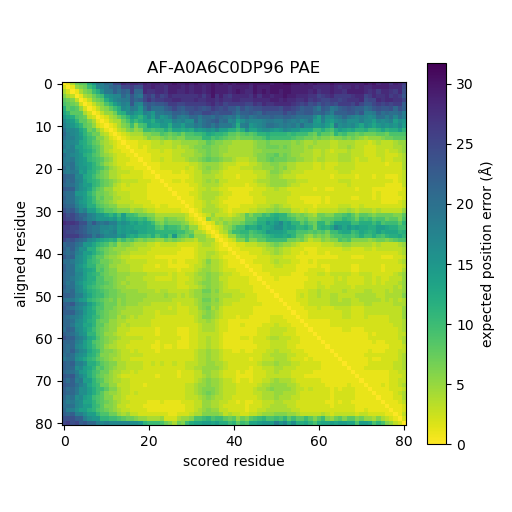 A 1 71 ? 6.221 -2.394 -2.277 1.00 97.31 71 GLY A O 1
ATOM 555 N N . THR A 1 72 ? 8.450 -2.497 -2.285 1.00 95.50 72 THR A N 1
ATOM 556 C CA . THR A 1 72 ? 8.559 -2.219 -3.727 1.00 95.50 72 THR A CA 1
ATOM 557 C C . THR A 1 72 ? 7.941 -3.324 -4.582 1.00 95.50 72 THR A C 1
ATOM 559 O O . THR A 1 72 ? 7.383 -3.037 -5.639 1.00 95.50 72 THR A O 1
ATOM 562 N N . VAL A 1 73 ? 7.961 -4.568 -4.100 1.00 96.12 73 VAL A N 1
ATOM 563 C CA . VAL A 1 73 ? 7.407 -5.743 -4.794 1.00 96.12 73 VAL A CA 1
ATOM 564 C C . VAL A 1 73 ? 5.903 -5.930 -4.593 1.00 96.12 73 VAL A C 1
ATOM 566 O O . VAL A 1 73 ? 5.283 -6.671 -5.346 1.00 96.12 73 VAL A O 1
ATOM 569 N N . GLY A 1 74 ? 5.286 -5.220 -3.642 1.00 95.62 74 GLY A N 1
ATOM 570 C CA . GLY A 1 74 ? 3.853 -5.344 -3.377 1.00 95.62 74 GLY A CA 1
ATOM 571 C C . GLY A 1 74 ? 3.499 -6.634 -2.641 1.00 95.62 74 GLY A C 1
ATOM 572 O O . GLY A 1 74 ? 2.581 -7.328 -3.053 1.00 95.62 74 GLY A O 1
ATOM 573 N N . ASN A 1 75 ? 4.190 -6.926 -1.536 1.00 96.94 75 ASN A N 1
ATOM 574 C CA . ASN A 1 75 ? 4.054 -8.132 -0.704 1.00 96.94 75 ASN A CA 1
ATOM 575 C C . ASN A 1 75 ? 2.604 -8.499 -0.337 1.00 96.94 75 ASN A C 1
ATOM 577 O O . ASN A 1 75 ? 2.289 -9.666 -0.140 1.00 96.94 75 ASN A O 1
ATOM 581 N N . TYR A 1 76 ? 1.721 -7.503 -0.245 1.00 96.75 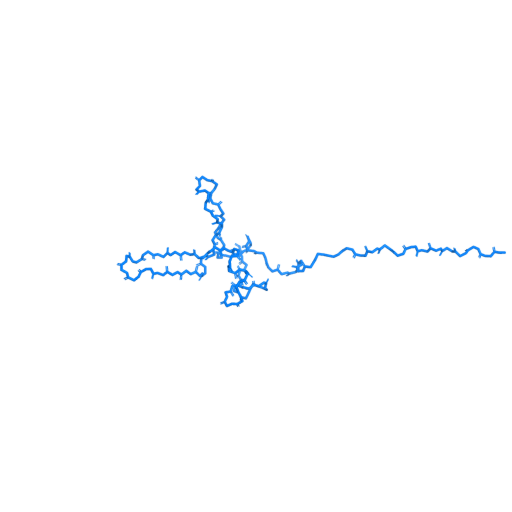76 TYR A N 1
ATOM 582 C CA . TYR A 1 76 ? 0.313 -7.663 0.138 1.00 96.75 76 TYR A CA 1
ATOM 583 C C . TYR A 1 76 ? -0.652 -7.271 -0.988 1.00 96.75 76 TYR A C 1
ATOM 585 O O . TYR A 1 76 ? -1.781 -6.851 -0.731 1.00 96.75 76 TYR A O 1
ATOM 593 N N . TYR A 1 77 ? -0.186 -7.334 -2.236 1.00 97.50 77 TYR A N 1
ATOM 594 C CA . TYR A 1 77 ? -0.994 -7.032 -3.405 1.00 97.50 77 TYR A CA 1
ATOM 595 C C . TYR A 1 77 ? -2.085 -8.080 -3.610 1.00 97.50 77 TYR A C 1
ATOM 597 O O . TYR A 1 77 ? -1.814 -9.277 -3.653 1.00 97.50 77 TYR A O 1
ATOM 605 N N . VAL A 1 78 ? -3.313 -7.605 -3.800 1.00 97.81 78 VAL A N 1
ATOM 606 C CA . VAL A 1 78 ? -4.443 -8.423 -4.236 1.00 97.81 78 VAL A CA 1
ATOM 607 C C . VAL A 1 78 ? -5.132 -7.664 -5.360 1.00 97.81 78 VAL A C 1
ATOM 609 O O . VAL A 1 78 ? -5.548 -6.522 -5.172 1.00 97.81 78 VAL A O 1
ATOM 612 N N . GLN A 1 79 ? -5.198 -8.287 -6.534 1.00 96.38 79 GLN A N 1
ATOM 613 C CA . GLN A 1 79 ? -5.796 -7.720 -7.740 1.00 96.38 79 GLN A CA 1
ATOM 614 C C . GLN A 1 79 ? -7.285 -7.429 -7.519 1.00 96.38 79 GLN A C 1
ATOM 616 O O . GLN A 1 79 ? -8.018 -8.291 -7.037 1.00 96.38 79 GLN A O 1
ATOM 621 N N . ASN A 1 80 ? -7.729 -6.230 -7.899 1.00 87.88 80 ASN A N 1
ATOM 622 C CA . ASN A 1 80 ? -9.150 -5.911 -7.975 1.00 87.88 80 ASN A CA 1
ATOM 623 C C . ASN A 1 80 ? -9.773 -6.674 -9.151 1.00 87.88 80 ASN A C 1
ATOM 625 O O . ASN A 1 80 ? -9.226 -6.613 -10.259 1.00 87.88 80 ASN A O 1
ATOM 629 N N . THR A 1 81 ? -10.841 -7.425 -8.870 1.00 71.56 81 THR A N 1
ATOM 630 C CA . THR A 1 81 ? -11.586 -8.243 -9.846 1.00 71.56 81 THR A CA 1
ATOM 631 C C . THR A 1 81 ? -12.775 -7.480 -10.397 1.00 71.56 81 THR A C 1
ATOM 633 O O . THR A 1 81 ? -13.308 -6.617 -9.665 1.00 71.56 81 THR A O 1
#

Foldseek 3Di:
DDDDDDDDDDDDDDDPCPVADDLVQFPQWAPDDVVPNDAIFGNVDWDQDPPPRDTDTHHPVVQCVDPVHLHVRGPPGDGDD

Solvent-accessible surface area (backbone atoms only — not comparable to full-atom values): 5255 Å² total; per-residue (Å²): 136,85,83,79,82,82,79,77,82,76,82,84,84,80,69,84,68,75,87,47,73,58,61,93,51,23,67,44,46,40,75,55,51,83,94,67,77,44,75,36,29,23,73,81,45,65,50,64,41,89,87,80,66,52,71,49,60,37,47,39,66,60,32,33,73,33,73,94,50,30,14,80,71,32,80,75,68,46,76,58,129

Radius of gyration: 21.43 Å; Cα contacts (8 Å, |Δi|>4): 102; chains: 1; bounding box: 49×26×75 Å

Secondary structure (DSSP, 8-state):
-------PPPPPP--TTTTSPPGGGBTTEE---GGGTPPPEEEEEEEE-TTT--EEEEEHHHHHH-TTTTTTTTTT--B--

pLDDT: mean 89.98, std 11.3, range [47.41, 98.12]

Nearest PDB structures (foldseek):
  1bo0-assembly1_A  TM=2.501E-01  e=2.622E+00  Homo sapiens